Protein AF-A0A7C2RBU3-F1 (afdb_monomer_lite)

Radius of gyration: 20.92 Å; chains: 1; bounding box: 55×45×46 Å

Sequence (153 aa):
SRFFSSVTVTRSPSIADFGVNRLAVWASTEDEPWWLMSDADDPARIESIYRQRFWIEEMFSDHKSRGLNLEATRLTDPDRLQRLLVAVTLAYLWIMEVGALVVARDWWRQVDNRGAHRSVSLCQIGLRWLRDRLHQHLAPPLFTARFKLVEVT

Secondary structure (DSSP, 8-state):
-EEEEEEE--SSTT----EEEEEEE--TT-SS-EEEEES-S-HHHHHHHHHGGGHHHHHHHHHTTTTT-GGGG----HHHHHHHHHHHHHHHHHHHHHHHHHHHTTGGGGT--SSSS--S-HHHHHH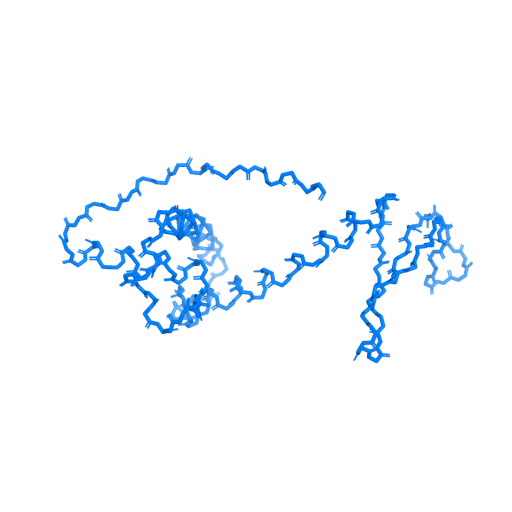HHHHHHHHTTPPPPPP----------

Structure (mmCIF, N/CA/C/O backbone):
data_AF-A0A7C2RBU3-F1
#
_entry.id   AF-A0A7C2RBU3-F1
#
loop_
_atom_site.group_PDB
_atom_site.id
_atom_site.type_symbol
_atom_site.label_atom_id
_atom_site.label_alt_id
_atom_site.label_comp_id
_atom_site.label_asym_id
_atom_site.label_entity_id
_atom_site.label_seq_id
_atom_site.pdbx_PDB_ins_code
_atom_site.Cartn_x
_atom_site.Cartn_y
_atom_site.Cartn_z
_atom_site.occupancy
_atom_site.B_iso_or_equiv
_atom_site.auth_seq_id
_atom_site.auth_comp_id
_atom_site.auth_asym_id
_atom_site.auth_atom_id
_atom_site.pdbx_PDB_model_num
ATOM 1 N N . SER A 1 1 ? 14.287 3.873 -21.689 1.00 83.81 1 SER A N 1
ATOM 2 C CA . SER A 1 1 ? 14.654 2.580 -21.082 1.00 83.81 1 SER A CA 1
ATOM 3 C C . SER A 1 1 ? 15.411 1.729 -22.097 1.00 83.81 1 SER A C 1
ATOM 5 O O . SER A 1 1 ? 15.408 2.056 -23.282 1.00 83.81 1 SER A O 1
ATOM 7 N N . ARG A 1 2 ? 16.103 0.672 -21.657 1.00 90.38 2 ARG A N 1
ATOM 8 C CA . ARG A 1 2 ? 16.816 -0.281 -22.524 1.00 90.38 2 ARG A CA 1
ATOM 9 C C . ARG A 1 2 ? 16.597 -1.708 -22.033 1.00 90.38 2 ARG A C 1
ATOM 11 O O . ARG A 1 2 ? 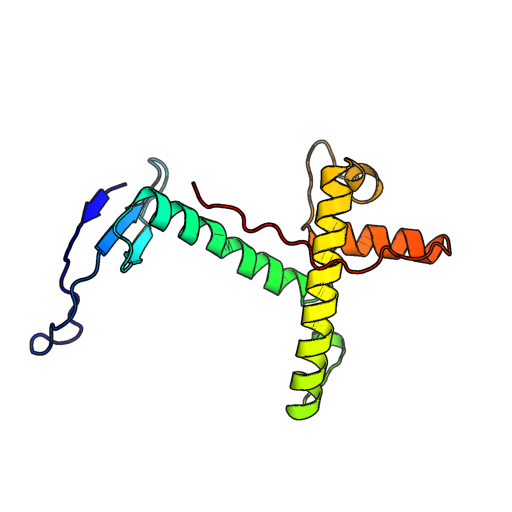16.879 -1.994 -20.874 1.00 90.38 2 ARG A O 1
ATOM 18 N N . PHE A 1 3 ? 16.131 -2.582 -22.918 1.00 91.38 3 PHE A N 1
ATOM 19 C CA . PHE A 1 3 ? 15.806 -3.973 -22.610 1.00 91.38 3 PHE A CA 1
ATOM 20 C C . PHE A 1 3 ? 16.849 -4.940 -23.176 1.00 91.38 3 PHE A C 1
ATOM 22 O O . PHE A 1 3 ? 17.393 -4.714 -24.257 1.00 91.38 3 PHE A O 1
ATOM 29 N N . PHE A 1 4 ? 17.123 -6.007 -22.434 1.00 89.44 4 PHE A N 1
ATOM 30 C CA . PHE A 1 4 ? 18.037 -7.080 -22.798 1.00 89.44 4 PHE A CA 1
ATOM 31 C C . PHE A 1 4 ? 17.355 -8.413 -22.491 1.00 89.44 4 PHE A C 1
ATOM 33 O O . PHE A 1 4 ? 17.074 -8.698 -21.328 1.00 89.44 4 PHE A O 1
ATOM 40 N N . SER A 1 5 ? 17.103 -9.221 -23.515 1.00 86.38 5 SER A N 1
ATOM 41 C CA . SER A 1 5 ? 16.506 -10.547 -23.358 1.00 86.38 5 SER A CA 1
ATOM 42 C C . SER A 1 5 ? 17.568 -11.630 -23.176 1.00 86.38 5 SER A C 1
ATOM 44 O O . SER A 1 5 ? 18.678 -11.499 -23.699 1.00 86.38 5 SER A O 1
ATOM 46 N N . SER A 1 6 ? 17.213 -12.715 -22.483 1.00 83.12 6 SER A N 1
ATOM 47 C CA . SER A 1 6 ? 18.049 -13.922 -22.344 1.00 83.12 6 SER A CA 1
ATOM 48 C C . SER A 1 6 ? 19.455 -13.648 -21.795 1.00 83.12 6 SER A C 1
ATOM 50 O O . SER A 1 6 ? 20.441 -14.245 -22.227 1.00 83.12 6 SER A O 1
ATOM 52 N N . VAL A 1 7 ? 19.561 -12.722 -20.842 1.00 83.12 7 VAL A N 1
ATOM 53 C CA . VAL A 1 7 ? 20.821 -12.399 -20.175 1.00 83.12 7 VAL A CA 1
ATOM 54 C C . VAL A 1 7 ? 21.122 -13.476 -19.144 1.00 83.12 7 VAL A C 1
ATOM 56 O O . VAL A 1 7 ? 20.358 -13.699 -18.208 1.00 83.12 7 VAL A O 1
ATOM 59 N N . THR A 1 8 ? 22.272 -14.120 -19.284 1.00 80.88 8 THR A N 1
ATOM 60 C CA . THR A 1 8 ? 22.776 -15.059 -18.285 1.00 80.88 8 THR A CA 1
ATOM 61 C C . THR A 1 8 ? 23.344 -14.295 -17.088 1.00 80.88 8 THR A C 1
ATOM 63 O O . THR A 1 8 ? 24.220 -13.442 -17.248 1.00 80.88 8 THR A O 1
ATOM 66 N N . VAL A 1 9 ? 22.862 -14.595 -15.879 1.00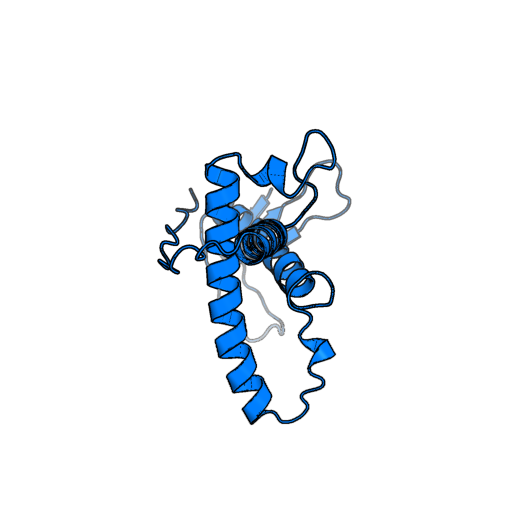 70.69 9 VAL A N 1
ATOM 67 C CA . VAL A 1 9 ? 23.357 -13.990 -14.631 1.00 70.69 9 VAL A CA 1
ATOM 68 C C . VAL A 1 9 ? 24.104 -15.046 -13.823 1.00 70.69 9 VAL A C 1
ATOM 70 O O . VAL A 1 9 ? 23.527 -16.043 -13.405 1.00 70.69 9 VAL A O 1
ATOM 73 N N . THR A 1 10 ? 25.395 -14.818 -13.578 1.00 75.06 10 THR A N 1
ATOM 74 C CA . THR A 1 10 ? 26.257 -15.739 -12.824 1.00 75.06 10 THR A CA 1
ATOM 75 C C . THR A 1 10 ? 26.871 -15.041 -11.619 1.00 75.06 10 THR A C 1
ATOM 77 O O . THR A 1 10 ? 27.529 -14.012 -11.771 1.00 75.06 10 THR A O 1
ATOM 80 N N . ARG A 1 11 ? 26.731 -15.624 -10.422 1.00 60.66 11 ARG A N 1
ATOM 81 C CA . ARG A 1 11 ? 27.503 -15.202 -9.235 1.00 60.66 11 ARG A CA 1
ATOM 82 C C . ARG A 1 11 ? 28.892 -15.861 -9.184 1.00 60.66 11 ARG A C 1
ATOM 84 O O . ARG A 1 11 ? 29.790 -15.331 -8.541 1.00 60.66 11 ARG A O 1
ATOM 91 N N . SER A 1 12 ? 29.058 -16.995 -9.870 1.00 57.91 12 SER A N 1
ATOM 92 C CA . SER A 1 12 ? 30.311 -17.733 -10.061 1.00 57.91 12 SER A CA 1
ATOM 93 C C . SER A 1 12 ? 30.333 -18.311 -11.489 1.00 57.91 12 SER A C 1
ATOM 95 O O . SER A 1 12 ? 29.272 -18.736 -11.947 1.00 57.91 12 SER A O 1
ATOM 97 N N . PRO A 1 13 ? 31.475 -18.347 -12.207 1.00 61.03 13 PRO A N 1
ATOM 98 C CA . PRO A 1 13 ? 31.529 -18.663 -13.644 1.00 61.03 13 PRO A CA 1
ATOM 99 C C . PRO A 1 13 ? 31.074 -20.075 -14.050 1.00 61.03 13 PRO A C 1
ATOM 101 O O . PRO A 1 13 ? 30.962 -20.350 -15.239 1.00 61.03 13 PRO A O 1
ATOM 104 N N . SER A 1 14 ? 30.865 -20.986 -13.097 1.00 59.72 14 SER A N 1
ATOM 105 C CA . SER A 1 14 ? 30.676 -22.417 -13.362 1.00 59.72 14 SER A CA 1
ATOM 106 C C . SER A 1 14 ? 29.224 -22.905 -13.390 1.00 59.72 14 SER A C 1
ATOM 108 O O . SER A 1 14 ? 29.011 -24.071 -13.704 1.00 59.72 14 SER A O 1
ATOM 110 N N . ILE A 1 15 ? 28.232 -22.071 -13.055 1.00 58.91 15 ILE A N 1
ATOM 111 C CA . ILE A 1 15 ? 26.812 -22.471 -13.029 1.00 58.91 15 ILE A CA 1
ATOM 112 C C . ILE A 1 15 ? 25.981 -21.317 -13.583 1.00 58.91 15 ILE A C 1
ATOM 114 O O . ILE A 1 15 ? 25.916 -20.244 -12.978 1.00 58.91 15 ILE A O 1
ATOM 118 N N . ALA A 1 16 ? 25.383 -21.522 -14.750 1.00 56.97 16 ALA A N 1
ATOM 119 C CA . ALA A 1 16 ? 24.729 -20.473 -15.515 1.00 56.97 16 ALA A CA 1
ATOM 120 C C . ALA A 1 16 ? 23.495 -21.038 -16.232 1.00 56.97 16 ALA A C 1
ATOM 122 O O . ALA A 1 16 ? 23.425 -21.038 -17.457 1.00 56.97 16 ALA A O 1
ATOM 123 N N . ASP A 1 17 ? 22.539 -21.554 -15.458 1.00 60.72 17 ASP A N 1
ATOM 124 C CA . ASP A 1 17 ? 21.472 -22.414 -15.998 1.00 60.72 17 ASP A CA 1
ATOM 125 C C . ASP A 1 17 ? 20.172 -21.665 -16.340 1.00 60.72 17 ASP A C 1
ATOM 127 O O . ASP A 1 17 ? 19.268 -22.244 -16.939 1.00 60.72 17 ASP A O 1
ATOM 131 N N . PHE A 1 18 ? 20.064 -20.373 -15.999 1.00 65.81 18 PHE A N 1
ATOM 132 C CA . PHE A 1 18 ? 18.834 -19.598 -16.186 1.00 65.81 18 PHE A CA 1
ATOM 133 C C . PHE A 1 18 ? 19.100 -18.261 -16.887 1.00 65.81 18 PHE A C 1
ATOM 135 O O . PHE A 1 18 ? 19.864 -17.422 -16.403 1.00 65.81 18 PHE A O 1
ATOM 142 N N . GLY A 1 19 ? 18.455 -18.066 -18.040 1.00 74.44 19 GLY A N 1
ATOM 143 C CA . GLY A 1 19 ? 18.380 -16.771 -18.711 1.00 74.44 19 GLY A CA 1
ATOM 144 C C . GLY A 1 19 ? 17.298 -15.906 -18.068 1.00 74.44 19 GLY A C 1
ATOM 145 O O . GLY A 1 19 ? 16.196 -16.386 -17.818 1.00 74.44 19 GLY A O 1
ATOM 146 N N . VAL A 1 20 ? 17.611 -14.640 -17.806 1.00 85.25 20 VAL A N 1
ATOM 147 C CA . VAL A 1 20 ? 16.654 -13.645 -17.304 1.00 85.25 20 VAL A CA 1
ATOM 148 C C . VAL A 1 20 ? 16.623 -12.437 -18.229 1.00 85.25 20 VAL A C 1
ATOM 150 O O . VAL A 1 20 ? 17.604 -12.120 -18.905 1.00 85.25 20 VAL A O 1
ATOM 153 N N . ASN A 1 21 ? 15.507 -11.722 -18.243 1.00 90.19 21 ASN A N 1
ATOM 154 C CA . ASN A 1 21 ? 15.406 -10.450 -18.933 1.00 90.19 21 ASN A CA 1
ATOM 155 C C . ASN A 1 21 ? 15.896 -9.328 -18.012 1.00 90.19 21 ASN A C 1
ATOM 157 O O . ASN A 1 21 ? 15.624 -9.314 -16.810 1.00 90.19 21 ASN A O 1
ATOM 161 N N . ARG A 1 22 ? 16.639 -8.369 -18.569 1.00 92.06 22 ARG A N 1
ATOM 162 C CA . ARG A 1 22 ? 17.161 -7.204 -17.847 1.00 92.06 22 ARG A CA 1
ATOM 163 C C . ARG A 1 22 ? 16.632 -5.921 -18.471 1.00 92.06 22 ARG A C 1
ATOM 165 O O . ARG A 1 22 ? 16.719 -5.731 -19.681 1.00 92.06 22 ARG A O 1
ATOM 172 N N . LEU A 1 23 ? 16.156 -5.001 -17.643 1.00 93.69 23 LEU A N 1
ATOM 173 C CA . LEU A 1 23 ? 15.628 -3.710 -18.066 1.00 93.69 23 LEU A CA 1
ATOM 174 C C . LEU A 1 23 ? 16.341 -2.579 -17.321 1.00 93.69 23 LEU A C 1
ATOM 176 O O . LEU A 1 23 ? 16.369 -2.564 -16.097 1.00 93.69 23 LEU A O 1
ATOM 180 N N . ALA A 1 24 ? 16.900 -1.624 -18.062 1.00 93.56 24 ALA A N 1
ATOM 181 C CA . ALA A 1 24 ? 17.342 -0.342 -17.523 1.00 93.56 24 ALA A CA 1
ATOM 182 C C . ALA A 1 24 ? 16.262 0.721 -17.727 1.00 93.56 24 ALA A C 1
ATOM 184 O O . ALA A 1 24 ? 15.866 0.982 -18.868 1.00 93.56 24 ALA A O 1
ATOM 185 N N . VAL A 1 25 ? 15.836 1.379 -16.652 1.00 92.44 25 VAL A N 1
ATOM 186 C CA . VAL A 1 25 ? 14.883 2.500 -16.686 1.00 92.44 25 VAL A CA 1
ATOM 187 C C . VAL A 1 25 ? 15.524 3.720 -16.037 1.00 92.44 25 VAL A C 1
ATOM 189 O O . VAL A 1 25 ? 16.019 3.626 -14.923 1.00 92.44 25 VAL A O 1
ATOM 192 N N . TRP A 1 26 ? 15.523 4.858 -16.730 1.00 93.38 26 TRP A N 1
ATOM 193 C CA . TRP A 1 26 ? 15.998 6.136 -16.200 1.00 93.38 26 TRP A CA 1
ATOM 194 C C . TRP A 1 26 ? 15.267 7.283 -16.892 1.00 93.38 26 TRP A C 1
ATOM 196 O O . TRP A 1 26 ? 14.942 7.183 -18.082 1.00 93.38 26 TRP A O 1
ATOM 206 N N . ALA A 1 27 ? 15.000 8.357 -16.150 1.00 89.75 27 ALA A N 1
ATOM 207 C CA . ALA A 1 27 ? 14.636 9.636 -16.745 1.00 89.75 27 ALA A CA 1
ATOM 208 C C . ALA A 1 27 ? 15.914 10.407 -17.100 1.00 89.75 27 ALA A C 1
ATOM 210 O O . ALA A 1 27 ? 16.987 10.137 -16.566 1.00 89.75 27 ALA A O 1
ATOM 211 N N . SER A 1 28 ? 15.811 11.383 -18.002 1.00 85.06 28 SER A N 1
ATOM 212 C CA . SER A 1 28 ? 16.961 12.196 -18.423 1.00 85.06 28 SER A CA 1
ATOM 213 C C . SER A 1 28 ? 17.567 13.047 -17.301 1.00 85.06 28 SER A C 1
ATOM 215 O O . SER A 1 28 ? 18.641 13.605 -17.487 1.00 85.06 28 SER A O 1
ATOM 217 N N . THR A 1 29 ? 16.859 13.190 -16.181 1.00 91.88 29 THR A N 1
ATOM 218 C CA . THR A 1 29 ? 17.250 13.978 -15.006 1.00 91.88 29 THR A CA 1
ATOM 219 C C . THR A 1 29 ? 17.912 13.152 -13.904 1.00 91.88 29 THR A C 1
ATOM 221 O O . THR A 1 29 ? 18.306 13.732 -12.902 1.00 91.88 29 THR A O 1
ATOM 224 N N . GLU A 1 30 ? 17.986 11.828 -14.052 1.00 91.00 30 GLU A N 1
ATOM 225 C CA . GLU A 1 30 ? 18.515 10.926 -13.024 1.00 91.00 30 GLU A CA 1
ATOM 226 C C . GLU A 1 30 ? 19.969 10.556 -13.322 1.00 91.00 30 GLU A C 1
ATOM 228 O O . GLU A 1 30 ? 20.319 10.280 -14.473 1.00 91.00 30 GLU A O 1
ATOM 233 N N . ASP A 1 31 ? 20.792 10.490 -12.276 1.00 90.94 31 ASP A N 1
ATOM 234 C CA . ASP A 1 31 ? 22.215 10.152 -12.394 1.00 90.94 31 ASP A CA 1
ATOM 235 C C . ASP A 1 31 ? 22.444 8.659 -12.697 1.00 90.94 31 ASP A C 1
ATOM 237 O O . ASP A 1 31 ? 23.433 8.290 -13.334 1.00 90.94 31 ASP A O 1
ATOM 241 N N . GLU A 1 32 ? 21.519 7.785 -12.278 1.00 92.62 32 GLU A N 1
ATOM 242 C CA . GLU A 1 32 ? 21.647 6.331 -12.410 1.00 92.62 32 GLU A CA 1
ATOM 243 C C . GLU A 1 32 ? 20.331 5.652 -12.835 1.00 92.62 32 GLU A C 1
ATOM 245 O O . GLU A 1 32 ? 19.244 6.060 -12.414 1.00 92.62 32 GLU A O 1
ATOM 250 N N . PRO A 1 33 ? 20.393 4.577 -13.647 1.00 92.62 33 PRO A N 1
ATOM 251 C CA . PRO A 1 33 ? 19.215 3.803 -14.005 1.00 92.62 33 PRO A CA 1
ATOM 252 C C . PRO A 1 33 ? 18.829 2.789 -12.928 1.00 92.62 33 PRO A C 1
ATOM 254 O O . PRO A 1 33 ? 19.671 2.162 -12.285 1.00 92.62 33 PRO A O 1
ATOM 257 N N . TRP A 1 34 ? 17.535 2.495 -12.839 1.00 93.06 34 TRP A N 1
ATOM 258 C CA . TRP A 1 34 ? 17.080 1.250 -12.237 1.00 93.06 34 TRP A CA 1
ATOM 259 C C . TRP A 1 34 ? 17.440 0.078 -13.139 1.00 93.06 34 TRP A C 1
ATOM 261 O O . TRP A 1 34 ? 16.972 -0.002 -14.275 1.00 93.06 34 TRP A O 1
ATOM 271 N N . TRP A 1 35 ? 18.233 -0.849 -12.607 1.00 92.38 35 TRP A N 1
ATOM 272 C CA . TRP A 1 35 ? 18.497 -2.144 -13.221 1.00 92.38 35 TRP A CA 1
ATOM 273 C C . TRP A 1 35 ? 17.529 -3.185 -12.673 1.00 92.38 35 TRP A C 1
ATOM 275 O O . TRP A 1 35 ? 17.665 -3.653 -11.546 1.00 92.38 35 TRP A O 1
ATOM 285 N N . LEU A 1 36 ? 16.549 -3.549 -13.490 1.00 93.25 36 LEU A N 1
ATOM 286 C CA . LEU A 1 36 ? 15.525 -4.533 -13.167 1.00 93.25 36 LEU A CA 1
ATOM 287 C C . LEU A 1 36 ? 15.872 -5.868 -13.822 1.00 93.25 36 LEU A C 1
ATOM 289 O O . LEU A 1 36 ? 16.334 -5.899 -14.963 1.00 93.25 36 LEU A O 1
ATOM 293 N N . MET A 1 37 ? 15.636 -6.963 -13.106 1.00 91.88 37 MET A N 1
ATOM 294 C CA . MET A 1 37 ? 15.734 -8.330 -13.619 1.00 91.88 37 MET A CA 1
ATOM 295 C C . MET A 1 37 ? 14.368 -8.996 -13.476 1.00 91.88 37 MET A C 1
ATOM 297 O O . MET A 1 37 ? 13.749 -8.893 -12.418 1.00 91.88 37 MET A O 1
ATOM 301 N N . SER A 1 38 ? 13.886 -9.641 -14.533 1.00 90.50 38 SER A N 1
ATOM 302 C CA . SER A 1 38 ? 12.568 -10.275 -14.563 1.00 90.50 38 SER A CA 1
ATOM 303 C C . SER A 1 38 ? 12.551 -11.453 -15.533 1.00 90.50 38 SER A C 1
ATOM 305 O O . SER A 1 38 ? 13.348 -11.521 -16.463 1.00 90.50 38 SER A O 1
ATOM 307 N N . ASP A 1 39 ? 11.640 -12.385 -15.302 1.00 89.25 39 ASP A N 1
ATOM 308 C CA . ASP A 1 39 ? 11.244 -13.456 -16.216 1.00 89.25 39 ASP A CA 1
ATOM 309 C C . ASP A 1 39 ? 10.158 -13.017 -17.216 1.00 89.25 39 ASP A C 1
ATOM 311 O O . ASP A 1 39 ? 9.850 -13.753 -18.147 1.00 89.25 39 ASP A O 1
ATOM 315 N N . ALA A 1 40 ? 9.580 -11.822 -17.054 1.00 89.81 40 ALA A N 1
ATOM 316 C CA . ALA A 1 40 ? 8.610 -11.270 -17.992 1.00 89.81 40 ALA A CA 1
ATOM 317 C C . ALA A 1 40 ? 9.295 -10.744 -19.260 1.00 89.81 40 ALA A C 1
ATOM 319 O O . ALA A 1 40 ? 10.369 -10.145 -19.195 1.00 89.81 40 ALA A O 1
ATOM 320 N N . ASP A 1 41 ? 8.645 -10.917 -20.409 1.00 90.06 41 ASP A N 1
ATOM 321 C CA . ASP A 1 41 ? 9.189 -10.507 -21.712 1.00 90.06 41 ASP A CA 1
ATOM 322 C C . ASP A 1 41 ? 8.806 -9.081 -22.128 1.00 90.06 41 ASP A C 1
ATOM 324 O O . ASP A 1 41 ? 9.379 -8.539 -23.069 1.00 90.06 41 ASP A O 1
ATOM 328 N N . ASP A 1 42 ? 7.848 -8.463 -21.433 1.00 91.50 42 ASP A N 1
ATOM 329 C CA . ASP A 1 42 ? 7.345 -7.127 -21.751 1.00 91.50 42 ASP A CA 1
ATOM 330 C C . ASP A 1 42 ? 8.016 -6.049 -20.874 1.00 91.50 42 ASP A C 1
ATOM 332 O O . ASP A 1 42 ? 7.722 -5.955 -19.675 1.00 91.50 42 ASP A O 1
ATOM 336 N N . PRO A 1 43 ? 8.876 -5.183 -21.448 1.00 90.69 43 PRO A N 1
ATOM 337 C CA . PRO A 1 43 ? 9.549 -4.117 -20.713 1.00 90.69 43 PRO A CA 1
ATOM 338 C C . PRO A 1 43 ? 8.588 -3.127 -20.050 1.00 90.69 43 PRO A C 1
ATOM 340 O O . PRO A 1 43 ? 8.875 -2.647 -18.952 1.00 90.69 43 PRO A O 1
ATOM 343 N N . ALA A 1 44 ? 7.461 -2.815 -20.698 1.00 91.31 44 ALA A N 1
ATOM 344 C CA . ALA A 1 44 ? 6.482 -1.873 -20.165 1.00 91.31 44 ALA A CA 1
ATOM 345 C C . ALA A 1 44 ? 5.811 -2.453 -18.917 1.00 91.31 44 ALA A C 1
ATOM 347 O O . ALA A 1 44 ? 5.696 -1.767 -17.899 1.00 91.31 44 ALA A O 1
ATOM 348 N N . ARG A 1 45 ? 5.470 -3.745 -18.956 1.00 91.38 45 ARG A N 1
ATOM 349 C CA . ARG A 1 45 ? 4.946 -4.486 -17.805 1.00 91.38 45 ARG A CA 1
ATOM 350 C C . ARG A 1 45 ? 5.952 -4.607 -16.660 1.00 91.38 45 ARG A C 1
ATOM 352 O O . ARG A 1 45 ? 5.568 -4.453 -15.503 1.00 91.38 45 ARG A O 1
ATOM 359 N N . ILE A 1 46 ? 7.231 -4.865 -16.945 1.00 92.38 46 ILE A N 1
ATOM 360 C CA . ILE A 1 46 ? 8.275 -4.905 -15.903 1.00 92.38 46 ILE A CA 1
ATOM 361 C C . ILE A 1 46 ? 8.359 -3.548 -15.195 1.00 92.38 46 ILE A C 1
ATOM 363 O O . ILE A 1 46 ? 8.351 -3.484 -13.964 1.00 92.38 46 ILE A O 1
ATOM 367 N N . GLU A 1 47 ? 8.421 -2.459 -15.966 1.00 92.12 47 GLU A N 1
ATOM 368 C CA . GLU A 1 47 ? 8.493 -1.108 -15.414 1.00 92.12 47 GLU A CA 1
ATOM 369 C C . GLU A 1 47 ? 7.234 -0.755 -14.609 1.00 92.12 47 GLU A C 1
ATOM 371 O O . GLU A 1 47 ? 7.346 -0.235 -13.497 1.00 92.12 47 GLU A O 1
ATOM 376 N N . SER A 1 48 ? 6.040 -1.052 -15.127 1.00 90.81 48 SER A N 1
ATOM 377 C CA . SER A 1 48 ? 4.771 -0.715 -14.472 1.00 90.81 48 SER A CA 1
ATOM 378 C C . SER A 1 48 ? 4.553 -1.491 -13.171 1.00 90.81 48 SER A C 1
ATOM 380 O O . SER A 1 48 ? 4.056 -0.916 -12.200 1.00 90.81 48 SER A O 1
ATOM 382 N N . ILE A 1 49 ? 4.977 -2.757 -13.103 1.00 90.69 49 ILE A N 1
ATOM 383 C CA . ILE A 1 49 ? 4.988 -3.542 -11.862 1.00 90.69 49 ILE A CA 1
ATOM 384 C C . ILE A 1 49 ? 5.996 -2.943 -10.877 1.00 90.69 49 ILE A C 1
ATOM 386 O O . ILE A 1 49 ? 5.653 -2.690 -9.723 1.00 90.69 49 ILE A O 1
ATOM 390 N N . TYR A 1 50 ? 7.228 -2.664 -11.312 1.00 92.06 50 TYR A N 1
ATOM 391 C CA . TYR A 1 50 ? 8.263 -2.167 -10.403 1.00 92.06 50 TYR A CA 1
ATOM 392 C C . TYR A 1 50 ? 7.954 -0.768 -9.856 1.00 92.06 50 TYR A C 1
ATOM 394 O O . TYR A 1 50 ? 8.219 -0.486 -8.688 1.00 92.06 50 TYR A O 1
ATOM 402 N N . ARG A 1 51 ? 7.313 0.101 -10.646 1.00 89.50 51 ARG A N 1
ATOM 403 C CA . ARG A 1 51 ? 6.837 1.417 -10.183 1.00 89.50 51 ARG A CA 1
ATOM 404 C C . ARG A 1 51 ? 5.860 1.319 -9.007 1.00 89.50 51 ARG A C 1
ATOM 406 O O . ARG A 1 51 ? 5.814 2.232 -8.186 1.00 89.50 51 ARG A O 1
ATOM 413 N N . GLN A 1 52 ? 5.121 0.216 -8.876 1.00 88.69 52 GLN A N 1
ATOM 414 C CA . GLN A 1 52 ? 4.209 -0.009 -7.750 1.00 88.69 52 GLN A CA 1
ATOM 415 C C . GLN A 1 52 ? 4.942 -0.354 -6.443 1.00 88.69 52 GLN A C 1
ATOM 417 O O . GLN A 1 52 ? 4.317 -0.319 -5.385 1.00 88.69 52 GLN A O 1
ATOM 422 N N . ARG A 1 53 ? 6.262 -0.618 -6.465 1.00 89.19 53 ARG A N 1
ATOM 423 C CA . ARG A 1 53 ? 7.058 -0.981 -5.273 1.00 89.19 53 ARG A CA 1
ATOM 424 C C . ARG A 1 53 ? 6.871 0.003 -4.119 1.00 89.19 53 ARG A C 1
ATOM 426 O O . ARG A 1 53 ? 6.801 -0.425 -2.975 1.00 89.19 53 ARG A O 1
ATOM 433 N N . PHE A 1 54 ? 6.741 1.299 -4.404 1.00 86.19 54 PHE A N 1
ATOM 434 C CA . PHE A 1 54 ? 6.595 2.335 -3.375 1.00 86.19 54 PHE A CA 1
ATOM 435 C C . PHE A 1 54 ? 5.335 2.191 -2.508 1.00 86.19 54 PHE A C 1
ATOM 437 O O . PHE A 1 54 ? 5.332 2.651 -1.368 1.00 86.19 54 PHE A O 1
ATOM 444 N N . TRP A 1 55 ? 4.301 1.481 -2.975 1.00 86.50 55 TRP A N 1
ATOM 445 C CA . TRP A 1 55 ? 3.102 1.214 -2.171 1.00 86.50 55 TRP A CA 1
ATOM 446 C C . TRP A 1 55 ? 3.418 0.436 -0.884 1.00 86.50 55 TRP A C 1
ATOM 448 O O . TRP A 1 55 ? 2.734 0.615 0.123 1.00 86.50 55 TRP A O 1
ATOM 458 N N . ILE A 1 56 ? 4.479 -0.383 -0.870 1.00 87.88 56 ILE A N 1
ATOM 459 C CA . ILE A 1 56 ? 4.887 -1.105 0.343 1.00 87.88 56 ILE A CA 1
ATOM 460 C C . ILE A 1 56 ? 5.444 -0.160 1.416 1.00 87.88 56 ILE A C 1
ATOM 462 O O . ILE A 1 56 ? 5.248 -0.390 2.607 1.00 87.88 56 ILE A O 1
ATOM 466 N N . GLU A 1 57 ? 6.119 0.920 1.015 1.00 88.81 57 GLU A N 1
ATOM 467 C CA . GLU A 1 57 ? 6.682 1.907 1.941 1.00 88.81 57 GLU A CA 1
ATOM 468 C C . GLU A 1 57 ? 5.557 2.692 2.625 1.00 88.81 57 GLU A C 1
ATOM 470 O O . GLU A 1 57 ? 5.596 2.914 3.839 1.00 88.81 57 GLU A O 1
ATOM 475 N N . GLU A 1 58 ? 4.512 3.032 1.869 1.00 88.75 58 GLU A N 1
ATOM 476 C CA . GLU A 1 58 ? 3.299 3.650 2.401 1.00 88.75 58 GLU A CA 1
ATOM 477 C C . GLU A 1 58 ? 2.570 2.710 3.368 1.00 88.75 58 GLU A C 1
ATOM 479 O O . GLU A 1 58 ? 2.275 3.109 4.497 1.00 88.75 58 GLU A O 1
ATOM 484 N N . MET A 1 59 ? 2.422 1.430 3.004 1.00 90.31 59 MET A N 1
ATOM 485 C CA . MET A 1 59 ? 1.886 0.400 3.897 1.00 90.31 59 MET A CA 1
ATOM 486 C C . MET A 1 59 ? 2.685 0.314 5.208 1.00 90.31 59 MET A C 1
ATOM 488 O O . MET A 1 59 ? 2.093 0.310 6.289 1.00 90.31 59 MET A O 1
ATOM 492 N N . PHE A 1 60 ? 4.021 0.276 5.165 1.00 89.88 60 PHE A N 1
ATOM 493 C CA . PHE A 1 60 ? 4.837 0.273 6.386 1.00 89.88 60 PHE A CA 1
ATOM 494 C C . PHE A 1 60 ? 4.671 1.557 7.207 1.00 89.88 60 PHE A C 1
ATOM 496 O O . PHE A 1 60 ? 4.697 1.500 8.438 1.00 89.88 60 PHE A O 1
ATOM 503 N N . SER A 1 61 ? 4.483 2.708 6.557 1.00 89.62 61 SER A N 1
ATOM 504 C CA . SER A 1 61 ? 4.179 3.973 7.234 1.00 89.62 61 SER A CA 1
ATOM 505 C C . SER A 1 61 ? 2.848 3.902 7.985 1.00 89.62 61 SER A C 1
ATOM 507 O O . SER A 1 61 ? 2.781 4.272 9.160 1.00 89.62 61 SER A O 1
ATOM 509 N N . ASP A 1 62 ? 1.808 3.373 7.338 1.00 91.56 62 ASP A N 1
ATOM 510 C CA . ASP A 1 62 ? 0.463 3.244 7.900 1.00 91.56 62 ASP A CA 1
ATOM 511 C C . ASP A 1 62 ? 0.408 2.275 9.092 1.00 91.56 62 ASP A C 1
ATOM 513 O O . ASP A 1 62 ? -0.354 2.493 10.031 1.00 91.56 62 ASP A O 1
ATOM 517 N N . HIS A 1 63 ? 1.217 1.212 9.102 1.00 88.50 63 HIS A N 1
ATOM 518 C CA . HIS A 1 63 ? 1.267 0.266 10.228 1.00 88.50 63 HIS A CA 1
ATOM 519 C C . HIS A 1 63 ? 1.956 0.839 11.479 1.00 88.50 63 HIS A C 1
ATOM 521 O O . HIS A 1 63 ? 1.762 0.336 12.590 1.00 88.50 63 HIS A O 1
ATOM 527 N N . LYS A 1 64 ? 2.741 1.906 11.315 1.00 87.62 64 LYS A N 1
ATOM 528 C CA . LYS A 1 64 ? 3.416 2.631 12.397 1.00 87.62 64 LYS A CA 1
ATOM 529 C C . LYS A 1 64 ? 2.520 3.744 12.954 1.00 87.62 64 LYS A C 1
ATOM 531 O O . LYS A 1 64 ? 1.297 3.722 12.815 1.00 87.62 64 LYS A O 1
ATOM 536 N N . SER A 1 65 ? 3.124 4.738 13.602 1.00 83.06 65 SER A N 1
ATOM 537 C CA . SER A 1 65 ? 2.441 5.848 14.280 1.00 83.06 65 SER A CA 1
ATOM 538 C C . SER A 1 65 ? 1.511 6.686 13.393 1.00 83.06 65 SER A C 1
ATOM 540 O O . SER A 1 65 ? 0.642 7.382 13.912 1.00 83.06 65 SER A O 1
ATOM 542 N N . ARG A 1 66 ? 1.661 6.624 12.064 1.00 78.88 66 ARG A N 1
ATOM 543 C CA . ARG A 1 66 ? 0.836 7.369 11.102 1.00 78.88 66 ARG A CA 1
ATOM 544 C C . ARG A 1 66 ? -0.514 6.715 10.785 1.00 78.88 66 ARG A C 1
ATOM 546 O O . ARG A 1 66 ? -1.319 7.351 10.106 1.00 78.88 66 ARG A O 1
ATOM 553 N N . GLY A 1 67 ? -0.781 5.505 11.276 1.00 84.19 67 GLY A N 1
ATOM 554 C CA . GLY A 1 67 ? -2.064 4.824 11.096 1.00 84.19 67 GLY A CA 1
ATOM 555 C C . GLY A 1 67 ? -2.423 3.932 12.283 1.00 84.19 67 GLY A C 1
ATOM 556 O O . GLY A 1 67 ? -2.964 4.418 13.275 1.00 84.19 67 GLY A O 1
ATOM 557 N N . LEU A 1 68 ? -2.157 2.631 12.169 1.00 86.19 68 LEU A N 1
ATOM 558 C CA . LEU A 1 68 ? -2.589 1.597 13.120 1.00 86.19 68 LEU A CA 1
ATOM 559 C C . LEU A 1 68 ? -1.709 1.491 14.371 1.00 86.19 68 LEU A C 1
ATOM 561 O O . LEU A 1 68 ? -2.153 0.948 15.379 1.00 86.19 68 LEU A O 1
ATOM 565 N N . ASN A 1 69 ? -0.489 2.029 14.322 1.00 90.06 69 ASN A N 1
ATOM 566 C CA . ASN A 1 69 ? 0.441 2.117 15.446 1.00 90.06 69 ASN A CA 1
ATOM 567 C C . ASN A 1 69 ? 0.679 0.777 16.165 1.00 90.06 69 ASN A C 1
ATOM 569 O O . ASN A 1 69 ? 0.559 0.684 17.388 1.00 90.06 69 ASN A O 1
ATOM 573 N N . LEU A 1 70 ? 1.036 -0.267 15.407 1.00 87.00 70 LEU A N 1
ATOM 574 C CA . LEU A 1 70 ? 1.264 -1.615 15.948 1.00 87.00 70 LEU A CA 1
ATOM 575 C C . LEU A 1 70 ? 2.282 -1.644 17.091 1.00 87.00 70 LEU A C 1
ATOM 577 O O . LEU A 1 70 ? 2.121 -2.403 18.045 1.00 87.00 70 LEU A O 1
ATOM 581 N N . GLU A 1 71 ? 3.301 -0.789 17.027 1.00 86.25 71 GLU A N 1
ATOM 582 C CA . GLU A 1 71 ? 4.357 -0.680 18.039 1.00 86.25 71 GLU A CA 1
ATOM 583 C C . GLU A 1 71 ? 3.806 -0.273 19.420 1.00 86.25 71 GLU A C 1
ATOM 585 O O . GLU A 1 71 ? 4.340 -0.686 20.452 1.00 86.25 71 GLU A O 1
ATOM 590 N N . ALA A 1 72 ? 2.681 0.452 19.470 1.00 88.69 72 ALA A N 1
ATOM 591 C CA . ALA A 1 72 ? 2.031 0.824 20.726 1.00 88.69 72 ALA A CA 1
ATOM 592 C C . ALA A 1 72 ? 1.444 -0.375 21.487 1.00 88.69 72 ALA A C 1
ATOM 594 O O . ALA A 1 72 ? 1.231 -0.279 22.695 1.00 88.69 72 ALA A O 1
ATOM 595 N N . THR A 1 73 ? 1.223 -1.515 20.820 1.00 87.56 73 THR A N 1
ATOM 596 C CA . THR A 1 73 ? 0.722 -2.736 21.473 1.00 87.56 73 THR A CA 1
ATOM 597 C C . THR A 1 73 ? 1.755 -3.384 22.397 1.00 87.56 73 THR A C 1
ATOM 599 O O . THR A 1 73 ? 1.370 -4.140 23.289 1.00 87.56 73 THR A O 1
ATOM 602 N N . ARG A 1 74 ? 3.056 -3.096 22.198 1.00 89.00 74 ARG A N 1
ATOM 603 C CA . ARG A 1 74 ? 4.196 -3.678 22.938 1.00 89.00 74 ARG A CA 1
ATOM 604 C C . ARG A 1 74 ? 4.159 -5.213 23.034 1.00 89.00 74 ARG A C 1
ATOM 606 O O . ARG A 1 74 ? 4.682 -5.790 23.984 1.00 89.00 74 ARG A O 1
ATOM 613 N N . LEU A 1 75 ? 3.523 -5.879 22.068 1.00 90.38 75 LEU A N 1
ATOM 614 C CA . LEU A 1 75 ? 3.448 -7.336 22.012 1.00 90.38 75 LEU A CA 1
ATOM 615 C C . LEU A 1 75 ? 4.805 -7.921 21.626 1.00 90.38 75 LEU A C 1
ATOM 617 O O . LEU A 1 75 ? 5.326 -7.634 20.553 1.00 90.38 75 LEU A O 1
ATOM 621 N N . THR A 1 76 ? 5.349 -8.764 22.498 1.00 91.81 76 THR A N 1
ATOM 622 C CA . THR A 1 76 ? 6.625 -9.466 22.288 1.00 91.81 76 THR A CA 1
ATOM 623 C C . THR A 1 76 ? 6.455 -10.966 22.055 1.00 91.81 76 THR A C 1
ATOM 625 O O . THR A 1 76 ? 7.371 -11.611 21.559 1.00 91.81 76 THR A O 1
ATOM 628 N N . ASP A 1 77 ? 5.288 -11.520 22.393 1.00 96.12 77 ASP A N 1
ATOM 629 C CA . ASP A 1 77 ? 4.963 -12.930 22.186 1.00 96.12 77 ASP A CA 1
ATOM 630 C C . ASP A 1 77 ? 4.675 -13.217 20.695 1.00 96.12 77 ASP A C 1
ATOM 632 O O . ASP A 1 77 ? 3.737 -12.621 20.144 1.00 96.12 77 ASP A O 1
ATOM 636 N N . PRO A 1 78 ? 5.438 -14.111 20.033 1.00 93.75 78 PRO A N 1
ATOM 637 C CA . PRO A 1 78 ? 5.304 -14.366 18.598 1.00 93.75 78 PRO A CA 1
ATOM 638 C C . PRO A 1 78 ? 3.922 -14.879 18.182 1.00 93.75 78 PRO A C 1
ATOM 640 O O . PRO A 1 78 ? 3.377 -14.430 17.173 1.00 93.75 78 PRO A O 1
ATOM 643 N N . ASP A 1 79 ? 3.309 -15.759 18.976 1.00 95.69 79 ASP A N 1
ATOM 644 C CA . ASP A 1 79 ? 2.007 -16.349 18.653 1.00 95.69 79 ASP A CA 1
ATOM 645 C C . ASP A 1 79 ? 0.884 -15.308 18.709 1.00 95.69 79 ASP A C 1
ATOM 647 O O . ASP A 1 79 ? -0.022 -15.275 17.866 1.00 95.69 79 ASP A O 1
ATOM 651 N N . ARG A 1 80 ? 0.922 -14.422 19.709 1.00 94.12 80 ARG A N 1
ATOM 652 C CA . ARG A 1 80 ? -0.004 -13.288 19.813 1.00 94.12 80 ARG A CA 1
ATOM 653 C C . ARG A 1 80 ? 0.235 -12.276 18.703 1.00 94.12 80 ARG A C 1
ATOM 655 O O . ARG A 1 80 ? -0.746 -11.759 18.169 1.00 94.12 80 ARG A O 1
ATOM 662 N N . LEU A 1 81 ? 1.492 -12.019 18.343 1.00 93.06 81 LEU A N 1
ATOM 663 C CA . LEU A 1 81 ? 1.828 -11.130 17.236 1.00 93.06 81 LEU A CA 1
ATOM 664 C C . LEU A 1 81 ? 1.283 -11.677 15.912 1.00 93.06 81 LEU A C 1
ATOM 666 O O . LEU A 1 81 ? 0.632 -10.936 15.184 1.00 93.06 81 LEU A O 1
ATOM 670 N N . GLN A 1 82 ? 1.448 -12.973 15.636 1.00 93.69 82 GLN A N 1
ATOM 671 C CA . GLN A 1 82 ? 0.903 -13.608 14.435 1.00 93.69 82 GLN A CA 1
ATOM 672 C C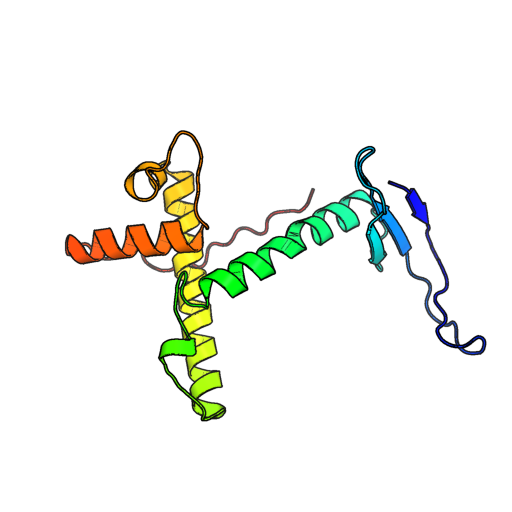 . GLN A 1 82 ? -0.619 -13.432 14.342 1.00 93.69 82 GLN A C 1
ATOM 674 O O . GLN A 1 82 ? -1.134 -13.005 13.309 1.00 93.69 82 GLN A O 1
ATOM 679 N N . ARG A 1 83 ? -1.351 -13.707 15.431 1.00 95.12 83 ARG A N 1
ATOM 680 C CA . ARG A 1 83 ? -2.813 -13.519 15.472 1.00 95.12 83 ARG A CA 1
ATOM 681 C C . ARG A 1 83 ? -3.215 -12.058 15.273 1.00 95.12 83 ARG A C 1
ATOM 683 O O . ARG A 1 83 ? -4.167 -11.784 14.543 1.00 95.12 83 ARG A O 1
ATOM 690 N N . LEU A 1 84 ? -2.487 -11.127 15.890 1.00 93.12 84 LEU A N 1
ATOM 691 C CA . LEU A 1 84 ? -2.718 -9.698 15.702 1.00 93.12 84 LEU A CA 1
ATOM 692 C C . LEU A 1 84 ? -2.493 -9.291 14.242 1.00 93.12 84 LEU A C 1
ATOM 694 O O . LEU A 1 84 ? -3.332 -8.593 13.686 1.00 93.12 84 LEU A O 1
ATOM 698 N N . LEU A 1 85 ? -1.408 -9.740 13.610 1.00 92.62 85 LEU A N 1
ATOM 699 C CA . LEU A 1 85 ? -1.079 -9.393 12.226 1.00 92.62 85 LEU A CA 1
ATOM 700 C C . LEU A 1 85 ? -2.163 -9.841 11.241 1.00 92.62 85 LEU A C 1
ATOM 702 O O . LEU A 1 85 ? -2.478 -9.094 10.316 1.00 92.62 85 LEU A O 1
ATOM 706 N N . VAL A 1 86 ? -2.789 -11.001 11.462 1.00 94.44 86 VAL A N 1
ATOM 707 C CA . VAL A 1 86 ? -3.945 -11.446 10.661 1.00 94.44 86 VAL A CA 1
ATOM 708 C C . VAL A 1 86 ? -5.114 -10.468 10.805 1.00 94.44 86 VAL A C 1
ATOM 710 O O . VAL A 1 86 ? -5.638 -9.981 9.803 1.00 94.44 86 VAL A O 1
ATOM 713 N N . ALA A 1 87 ? -5.500 -10.133 12.039 1.00 93.50 87 ALA A N 1
ATOM 714 C CA . ALA A 1 87 ? -6.597 -9.197 12.293 1.00 93.50 87 ALA A CA 1
ATOM 715 C C . ALA A 1 87 ? -6.307 -7.796 11.726 1.00 93.50 87 ALA A C 1
ATOM 717 O O . ALA A 1 87 ? -7.173 -7.173 11.116 1.00 93.50 87 ALA A O 1
ATOM 718 N N . VAL A 1 88 ? -5.072 -7.324 11.885 1.00 92.69 88 VAL A N 1
ATOM 719 C CA . VAL A 1 88 ? -4.584 -6.040 11.373 1.00 92.69 88 VAL A CA 1
ATOM 720 C C . VAL A 1 88 ? -4.603 -6.010 9.857 1.00 92.69 88 VAL A C 1
ATOM 722 O O . VAL A 1 88 ? -5.025 -5.012 9.290 1.00 92.69 88 VAL A O 1
ATOM 725 N N . THR A 1 89 ? -4.205 -7.095 9.197 1.00 92.50 89 THR A N 1
ATOM 726 C CA . THR A 1 89 ? -4.222 -7.184 7.734 1.00 92.50 89 THR A CA 1
ATOM 727 C C . THR A 1 89 ? -5.652 -7.086 7.209 1.00 92.50 89 THR A C 1
ATOM 729 O O . THR A 1 89 ? -5.918 -6.306 6.300 1.00 92.50 89 THR A O 1
ATOM 732 N N . LEU A 1 90 ? -6.600 -7.807 7.818 1.00 93.00 90 LEU A N 1
ATOM 733 C CA . LEU A 1 90 ? -8.019 -7.711 7.456 1.00 93.00 90 LEU A CA 1
ATOM 734 C C . LEU A 1 90 ? -8.578 -6.302 7.701 1.00 93.00 90 LEU A C 1
ATOM 736 O O . LEU A 1 90 ? -9.258 -5.749 6.837 1.00 93.00 90 LEU A O 1
ATOM 740 N N . ALA A 1 91 ? -8.252 -5.695 8.845 1.00 93.19 91 ALA A N 1
ATOM 741 C CA . ALA A 1 91 ? -8.642 -4.322 9.145 1.00 93.19 91 ALA A CA 1
ATOM 742 C C . ALA A 1 91 ? -8.040 -3.330 8.138 1.00 93.19 91 ALA A C 1
ATOM 744 O O . ALA A 1 91 ? -8.746 -2.446 7.661 1.00 93.19 91 ALA A O 1
ATOM 745 N N . TYR A 1 92 ? -6.767 -3.496 7.773 1.00 93.12 92 TYR A N 1
ATOM 746 C CA . TYR A 1 92 ? -6.073 -2.657 6.800 1.00 93.12 92 TYR A CA 1
ATOM 747 C C . TYR A 1 92 ? -6.721 -2.755 5.416 1.00 93.12 92 TYR A C 1
ATOM 749 O O . TYR A 1 92 ? -7.010 -1.726 4.811 1.00 93.12 92 TYR A O 1
ATOM 757 N N . LEU A 1 93 ? -7.041 -3.965 4.944 1.00 93.38 93 LEU A N 1
ATOM 758 C CA . LEU A 1 93 ? -7.762 -4.165 3.683 1.00 93.38 93 LEU A CA 1
ATOM 759 C C . LEU A 1 93 ? -9.122 -3.458 3.689 1.00 93.38 93 LEU A C 1
ATOM 761 O O . LEU A 1 93 ? -9.461 -2.769 2.728 1.00 93.38 93 LEU A O 1
ATOM 765 N N . TRP A 1 94 ? -9.880 -3.571 4.779 1.00 94.62 94 TRP A N 1
ATOM 766 C CA . TRP A 1 94 ? -11.158 -2.875 4.908 1.00 94.62 94 TRP A CA 1
ATOM 767 C C . TRP A 1 94 ? -11.002 -1.353 4.919 1.00 94.62 94 TRP A C 1
ATOM 769 O O . TRP A 1 94 ? -11.715 -0.651 4.205 1.00 94.62 94 TRP A O 1
ATOM 779 N N . ILE A 1 95 ? -10.034 -0.828 5.667 1.00 95.00 95 ILE A N 1
ATOM 780 C CA . ILE A 1 95 ? -9.722 0.604 5.697 1.00 95.00 95 ILE A CA 1
ATOM 781 C C . ILE A 1 95 ? -9.336 1.105 4.300 1.00 95.00 95 ILE A C 1
ATOM 783 O O . ILE A 1 95 ? -9.788 2.174 3.892 1.00 95.00 95 ILE A O 1
ATOM 787 N N . MET A 1 96 ? -8.532 0.339 3.559 1.00 93.38 96 MET A N 1
ATOM 788 C CA . MET A 1 96 ? -8.144 0.659 2.184 1.00 93.38 96 MET A CA 1
ATOM 789 C C . MET A 1 96 ? -9.354 0.675 1.246 1.00 93.38 96 MET A C 1
ATOM 791 O O . MET A 1 96 ? -9.484 1.595 0.439 1.00 93.38 96 MET A O 1
ATOM 795 N N . GLU A 1 97 ? -10.274 -0.282 1.386 1.00 93.38 97 GLU A N 1
ATOM 796 C CA . GLU A 1 97 ? -11.542 -0.302 0.647 1.00 93.38 97 GLU A CA 1
ATOM 797 C C . GLU A 1 97 ? -12.382 0.950 0.943 1.00 93.38 97 GLU A C 1
ATOM 799 O O . GLU A 1 97 ? -12.892 1.596 0.025 1.00 93.38 97 GLU A O 1
ATOM 804 N N . VAL A 1 98 ? -12.478 1.348 2.213 1.00 94.12 98 VAL A N 1
ATOM 805 C CA . VAL A 1 98 ? -13.187 2.570 2.615 1.00 94.12 98 VAL A CA 1
ATOM 806 C C . VAL A 1 98 ? -12.506 3.814 2.055 1.00 94.12 98 VAL A C 1
ATOM 808 O O . VAL A 1 98 ? -13.183 4.679 1.504 1.00 94.12 98 VAL A O 1
ATOM 811 N N . GLY A 1 99 ? -11.178 3.903 2.138 1.00 93.69 99 GLY A N 1
ATOM 812 C CA . GLY A 1 99 ? -10.413 4.996 1.545 1.00 93.69 99 GLY A CA 1
ATOM 813 C C . GLY A 1 99 ? -10.657 5.107 0.039 1.00 93.69 99 GLY A C 1
ATOM 814 O O . GLY A 1 99 ? -10.941 6.197 -0.458 1.00 93.69 99 GLY A O 1
ATOM 815 N N . ALA A 1 100 ? -10.625 3.981 -0.682 1.00 92.50 100 ALA A N 1
ATOM 816 C CA . ALA A 1 100 ? -10.920 3.922 -2.114 1.00 92.50 100 ALA A CA 1
ATOM 817 C C . ALA A 1 100 ? -12.339 4.414 -2.420 1.00 92.50 100 ALA A C 1
ATOM 819 O O . ALA A 1 100 ? -12.530 5.234 -3.316 1.00 92.50 100 ALA A O 1
ATOM 820 N N . LEU A 1 101 ? -13.325 3.967 -1.642 1.00 92.06 101 LEU A N 1
ATOM 821 C CA . LEU A 1 101 ? -14.722 4.376 -1.758 1.00 92.06 101 LEU A CA 1
ATOM 822 C C . LEU A 1 101 ? -14.907 5.881 -1.520 1.00 92.06 101 LEU A C 1
ATOM 824 O O . LEU A 1 101 ? -15.632 6.537 -2.268 1.00 92.06 101 LEU A O 1
ATOM 828 N N . VAL A 1 102 ? -14.256 6.432 -0.496 1.00 93.00 102 VAL A N 1
ATOM 829 C CA . VAL A 1 102 ? -14.307 7.861 -0.151 1.00 93.00 102 VAL A CA 1
ATOM 830 C C . VAL A 1 102 ? -13.681 8.705 -1.260 1.00 93.00 102 VAL A C 1
ATOM 832 O O . VAL A 1 102 ? -14.247 9.725 -1.648 1.00 93.00 102 VAL A O 1
ATOM 835 N N . VAL A 1 103 ? -12.550 8.267 -1.814 1.00 92.31 103 VAL A N 1
ATOM 836 C CA . VAL A 1 103 ? -11.898 8.935 -2.949 1.00 92.31 103 VAL A CA 1
ATOM 837 C C . VAL A 1 103 ? -12.764 8.862 -4.203 1.00 92.31 103 VAL A C 1
ATOM 839 O O . VAL A 1 103 ? -12.985 9.887 -4.838 1.00 92.31 103 VAL A O 1
ATOM 842 N N . ALA A 1 104 ? -13.296 7.685 -4.540 1.00 91.31 104 ALA A N 1
ATOM 843 C CA . ALA A 1 104 ? -14.130 7.484 -5.726 1.00 91.31 104 ALA A CA 1
ATOM 844 C C . ALA A 1 104 ? -15.420 8.321 -5.703 1.00 91.31 104 ALA A C 1
ATOM 846 O O . ALA A 1 104 ? -15.961 8.647 -6.755 1.00 91.31 104 ALA A O 1
ATOM 847 N N . ARG A 1 105 ? -15.911 8.677 -4.510 1.00 90.69 105 ARG A N 1
ATOM 848 C CA . ARG A 1 105 ? -17.077 9.553 -4.311 1.00 90.69 105 ARG A CA 1
ATOM 849 C C . ARG A 1 105 ? -16.731 11.033 -4.120 1.00 90.69 105 ARG A C 1
ATOM 851 O O . ARG A 1 105 ? -17.617 11.814 -3.795 1.00 90.69 105 ARG A O 1
ATOM 858 N N . ASP A 1 106 ? -15.463 11.406 -4.277 1.00 89.81 106 ASP A N 1
ATOM 859 C CA . ASP A 1 106 ? -14.936 12.755 -4.026 1.00 89.81 106 ASP A CA 1
ATOM 860 C C . ASP A 1 106 ? -15.186 13.276 -2.590 1.00 89.81 106 ASP A C 1
ATOM 862 O O . ASP A 1 106 ? -15.158 14.471 -2.304 1.00 89.81 106 ASP A O 1
ATOM 866 N N . TRP A 1 107 ? -15.397 12.366 -1.634 1.00 90.88 107 TRP A N 1
ATOM 867 C CA . TRP A 1 107 ? -15.617 12.686 -0.218 1.00 90.88 107 TRP A CA 1
ATOM 868 C C . TRP A 1 107 ? -14.317 12.889 0.561 1.00 90.88 107 TRP A C 1
ATOM 870 O O . TRP A 1 107 ? -14.348 13.306 1.717 1.00 90.88 107 TRP A O 1
ATOM 880 N N . TRP A 1 108 ? -13.161 12.618 -0.046 1.00 88.75 108 TRP A N 1
ATOM 881 C CA . TRP A 1 108 ? -11.855 12.765 0.605 1.00 88.75 108 TRP A CA 1
ATOM 882 C C . TRP A 1 108 ? -11.598 14.200 1.091 1.00 88.75 108 TRP A C 1
ATOM 884 O O . TRP A 1 108 ? -10.956 14.384 2.121 1.00 88.75 108 TRP A O 1
ATOM 894 N N . ARG A 1 109 ? -12.191 15.207 0.432 1.00 88.00 109 ARG A N 1
ATOM 895 C CA . ARG A 1 109 ? -12.155 16.626 0.837 1.00 88.00 109 ARG A CA 1
ATOM 896 C C . ARG A 1 109 ? -12.862 16.930 2.160 1.00 88.00 109 ARG A C 1
ATOM 898 O O . ARG A 1 109 ? -12.849 18.073 2.588 1.00 88.00 109 ARG A O 1
ATOM 905 N N . GLN A 1 110 ? -13.541 15.955 2.760 1.00 87.62 110 GLN A N 1
ATOM 906 C CA . GLN A 1 110 ? -14.134 16.085 4.095 1.00 87.62 110 GLN A CA 1
ATOM 907 C C . GLN A 1 110 ? -13.123 15.725 5.193 1.00 87.62 110 GLN A C 1
ATOM 909 O O . GLN A 1 110 ? -13.278 16.143 6.336 1.00 87.62 110 GLN A O 1
ATOM 914 N N . VAL A 1 111 ? -12.100 14.933 4.854 1.00 88.62 111 VAL A N 1
ATOM 915 C CA . VAL A 1 111 ? -11.156 14.331 5.812 1.00 88.62 111 VAL A CA 1
ATOM 916 C C . VAL A 1 111 ? -9.692 14.689 5.537 1.00 88.62 111 VAL A C 1
ATOM 918 O O . VAL A 1 111 ? -8.812 14.436 6.368 1.00 88.62 111 VAL A O 1
ATOM 921 N N . ASP A 1 112 ? -9.414 15.292 4.385 1.00 85.88 112 ASP A N 1
ATOM 922 C CA . ASP A 1 112 ? -8.106 15.789 3.982 1.00 85.88 112 ASP A CA 1
ATOM 923 C C . ASP A 1 112 ? -8.243 17.161 3.309 1.00 85.88 112 ASP A C 1
ATOM 925 O O . ASP A 1 112 ? -8.356 17.285 2.091 1.00 85.88 112 ASP A O 1
ATOM 929 N N . ASN A 1 113 ? -8.261 18.208 4.139 1.00 75.44 113 ASN A N 1
ATOM 930 C CA . ASN A 1 113 ? -8.574 19.578 3.711 1.00 75.44 113 ASN A CA 1
ATOM 931 C C . ASN A 1 113 ? -7.310 20.413 3.441 1.00 75.44 113 ASN A C 1
ATOM 933 O O . ASN A 1 113 ? -7.371 21.642 3.381 1.00 75.44 113 ASN A O 1
ATOM 937 N N . ARG A 1 114 ? -6.137 19.777 3.326 1.00 71.62 114 ARG A N 1
ATOM 938 C CA . ARG A 1 114 ? -4.863 20.473 3.103 1.00 71.62 114 ARG A CA 1
ATOM 939 C C . ARG A 1 114 ? -4.649 20.750 1.613 1.00 71.62 114 ARG A C 1
ATOM 941 O O . ARG A 1 114 ? -3.850 20.100 0.952 1.00 71.62 114 ARG A O 1
ATOM 948 N N . GLY A 1 115 ? -5.332 21.778 1.114 1.00 66.69 115 GLY A N 1
ATOM 949 C CA . GLY A 1 115 ? -5.078 22.362 -0.204 1.00 66.69 115 GLY A CA 1
ATOM 950 C C . GLY A 1 115 ? -5.808 21.684 -1.368 1.00 66.69 115 GLY A C 1
ATOM 951 O O . GLY A 1 115 ? -6.842 21.042 -1.201 1.00 66.69 115 GLY A O 1
ATOM 952 N N . ALA A 1 116 ? -5.296 21.899 -2.584 1.00 71.00 116 ALA A N 1
ATOM 953 C CA . ALA A 1 116 ? -5.955 21.475 -3.822 1.00 71.00 116 ALA A CA 1
ATOM 954 C C . ALA A 1 116 ? -5.844 19.963 -4.106 1.00 71.00 116 ALA A C 1
ATOM 956 O O . ALA A 1 116 ? -6.669 19.426 -4.849 1.00 71.00 116 ALA A 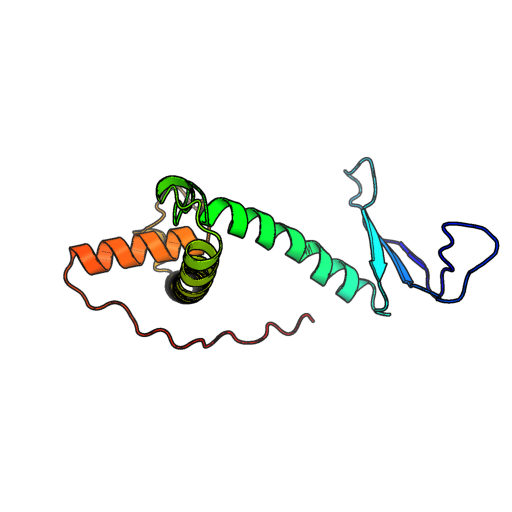O 1
ATOM 957 N N . HIS A 1 117 ? -4.863 19.285 -3.503 1.00 74.62 117 HIS A N 1
ATOM 958 C CA . HIS A 1 117 ? -4.517 17.885 -3.759 1.00 74.62 117 HIS A CA 1
ATOM 959 C C . HIS A 1 117 ? -4.564 17.050 -2.476 1.00 74.62 117 HIS A C 1
ATOM 961 O O . HIS A 1 117 ? -4.421 17.582 -1.378 1.00 74.62 117 HIS A O 1
ATOM 967 N N . ARG A 1 118 ? -4.719 15.729 -2.630 1.00 77.81 118 ARG A N 1
ATOM 968 C CA . ARG A 1 118 ? -4.599 14.779 -1.516 1.00 77.81 118 ARG A CA 1
ATOM 969 C C . ARG A 1 118 ? -3.186 14.833 -0.944 1.00 77.81 118 ARG A C 1
ATOM 971 O O . ARG A 1 118 ? -2.217 14.700 -1.687 1.00 77.81 118 ARG A O 1
ATOM 978 N N . SER A 1 119 ? -3.095 14.998 0.367 1.00 83.94 119 SER A N 1
ATOM 979 C CA . SER A 1 119 ? -1.846 15.087 1.123 1.00 83.94 119 SER A CA 1
ATOM 980 C C . SER A 1 119 ? -1.569 13.847 1.976 1.00 83.94 119 SER A C 1
ATOM 982 O O . SER A 1 119 ? -0.524 13.768 2.624 1.00 83.94 119 SER A O 1
ATOM 984 N N . VAL A 1 120 ? -2.504 12.889 1.995 1.00 88.56 120 VAL A N 1
ATOM 985 C CA . VAL A 1 120 ? -2.455 11.702 2.856 1.00 88.56 120 VAL A CA 1
ATOM 986 C C . VAL A 1 120 ? -2.740 10.397 2.116 1.00 88.56 120 VAL A C 1
ATOM 988 O O . VAL A 1 120 ? -3.399 10.391 1.073 1.00 88.56 120 VAL A O 1
ATOM 991 N N . SER A 1 121 ? -2.256 9.296 2.700 1.00 89.94 121 SER A N 1
ATOM 992 C CA . SER A 1 121 ? -2.424 7.939 2.178 1.00 89.94 121 SER A CA 1
ATOM 993 C C . SER A 1 121 ? -3.893 7.532 2.086 1.00 89.94 121 SER A C 1
ATOM 995 O O . SER A 1 121 ? -4.761 8.047 2.801 1.00 89.94 121 SER A O 1
ATOM 997 N N . LEU A 1 122 ? -4.183 6.545 1.236 1.00 91.75 122 LEU A N 1
ATOM 998 C CA . LEU A 1 122 ? -5.532 5.989 1.116 1.00 91.75 122 LEU A CA 1
ATOM 999 C C . LEU A 1 122 ? -6.028 5.400 2.446 1.00 91.75 122 LEU A C 1
ATOM 1001 O O . LEU A 1 122 ? -7.187 5.596 2.816 1.00 91.75 122 LEU A O 1
ATOM 1005 N N . CYS A 1 123 ? -5.130 4.753 3.194 1.00 93.19 123 CYS A N 1
ATOM 1006 C CA . CYS A 1 123 ? -5.407 4.250 4.532 1.00 93.19 123 CYS A CA 1
ATOM 1007 C C . CYS A 1 123 ? -5.785 5.384 5.494 1.00 93.19 123 CYS A C 1
ATOM 1009 O O . CYS A 1 123 ? -6.784 5.286 6.206 1.00 93.19 123 CYS A O 1
ATOM 1011 N N . GLN A 1 124 ? -5.046 6.499 5.487 1.00 93.19 124 GLN A N 1
ATOM 1012 C CA . GLN A 1 124 ? -5.358 7.649 6.336 1.00 93.19 124 GLN A CA 1
ATOM 1013 C C . GLN A 1 124 ? -6.708 8.281 5.997 1.00 93.19 124 GLN A C 1
ATOM 1015 O O . GLN A 1 124 ? -7.448 8.637 6.915 1.00 93.19 124 GLN A O 1
ATOM 1020 N N . ILE A 1 125 ? -7.056 8.393 4.712 1.00 94.19 125 ILE A N 1
ATOM 1021 C CA . ILE A 1 125 ? -8.389 8.846 4.285 1.00 94.19 125 ILE A CA 1
ATOM 1022 C C . ILE A 1 125 ? -9.462 7.919 4.869 1.00 94.19 125 ILE A C 1
ATOM 1024 O O . ILE A 1 125 ? -10.400 8.397 5.510 1.00 94.19 125 ILE A O 1
ATOM 1028 N N . GLY A 1 126 ? -9.293 6.602 4.707 1.00 94.62 126 GLY A N 1
ATOM 1029 C CA . GLY A 1 126 ? -10.215 5.597 5.236 1.00 94.62 126 GLY A CA 1
ATOM 1030 C C . GLY A 1 126 ? -10.368 5.676 6.757 1.00 94.62 126 GLY A C 1
ATOM 1031 O O . GLY A 1 126 ? -11.486 5.770 7.262 1.00 94.62 126 GLY A O 1
ATOM 1032 N N . LEU A 1 127 ? -9.256 5.723 7.497 1.00 94.69 127 LEU A N 1
ATOM 1033 C CA . LEU A 1 127 ? -9.243 5.821 8.960 1.00 94.69 127 LEU A CA 1
ATOM 1034 C C . LEU A 1 127 ? -9.912 7.096 9.471 1.00 94.69 127 LEU A C 1
ATOM 1036 O O . LEU A 1 127 ? -10.692 7.038 10.422 1.00 94.69 127 LEU A O 1
ATOM 1040 N N . ARG A 1 128 ? -9.609 8.252 8.870 1.00 94.31 128 ARG A N 1
ATOM 1041 C CA . ARG A 1 128 ? -10.202 9.534 9.279 1.00 94.31 128 ARG A CA 1
ATOM 1042 C C . ARG A 1 128 ? -11.704 9.547 9.039 1.00 94.31 128 ARG A C 1
ATOM 1044 O O . ARG A 1 128 ? -12.447 9.972 9.918 1.00 94.31 128 ARG A O 1
ATOM 1051 N N . TRP A 1 129 ? -12.142 9.037 7.893 1.00 94.88 129 TRP A N 1
ATOM 1052 C CA . TRP A 1 129 ? -13.559 8.966 7.560 1.00 94.88 129 TRP A CA 1
ATOM 1053 C C . TRP A 1 129 ? -14.317 7.987 8.461 1.00 94.88 129 TRP A C 1
ATOM 1055 O O . TRP A 1 129 ? -15.382 8.325 8.969 1.00 94.88 129 TRP A O 1
ATOM 1065 N N . LEU A 1 130 ? -13.757 6.803 8.737 1.00 94.81 130 LEU A N 1
ATOM 1066 C CA . LEU A 1 130 ? -14.350 5.853 9.686 1.00 94.81 130 LEU A CA 1
ATOM 1067 C C . LEU A 1 130 ? -14.456 6.454 11.087 1.00 94.81 130 LEU A C 1
ATOM 1069 O O . LEU A 1 130 ? -15.492 6.319 11.733 1.00 94.81 130 LEU A O 1
ATOM 1073 N N . ARG A 1 131 ? -13.409 7.148 11.543 1.00 93.62 131 ARG A N 1
ATOM 1074 C CA . ARG A 1 131 ? -13.410 7.836 12.836 1.00 93.62 131 ARG A CA 1
ATOM 1075 C C . ARG A 1 131 ? -14.527 8.875 12.912 1.00 93.62 131 ARG A C 1
ATOM 1077 O O . ARG A 1 131 ? -15.269 8.874 13.887 1.00 93.62 131 ARG A O 1
ATOM 1084 N N . ASP A 1 132 ? -14.681 9.707 11.886 1.00 92.94 132 ASP A N 1
ATOM 1085 C CA . ASP A 1 132 ? -15.759 10.700 11.811 1.00 92.94 132 ASP A CA 1
ATOM 1086 C C . ASP A 1 132 ? -17.156 10.049 11.844 1.00 92.94 132 ASP A C 1
ATOM 1088 O O . ASP A 1 132 ? -18.014 10.442 12.633 1.00 92.94 132 ASP A O 1
ATOM 1092 N N . ARG A 1 133 ? -17.372 8.963 11.088 1.00 93.06 133 ARG A N 1
ATOM 1093 C CA . ARG A 1 133 ? -18.643 8.212 11.114 1.00 93.06 133 ARG A CA 1
ATOM 1094 C C . ARG A 1 133 ? -18.964 7.631 12.484 1.00 93.06 133 ARG A C 1
ATOM 1096 O O . ARG A 1 133 ? -20.101 7.746 12.936 1.00 93.06 133 ARG A O 1
ATOM 1103 N N . LEU A 1 134 ? -17.970 7.048 13.149 1.00 92.56 134 LEU A N 1
ATOM 1104 C CA . LEU A 1 134 ? -18.134 6.508 14.497 1.00 92.56 134 LEU A CA 1
ATOM 1105 C C . LEU A 1 134 ? -18.445 7.615 15.514 1.00 92.56 134 LEU A C 1
ATOM 1107 O O . LEU A 1 134 ? -19.297 7.410 16.376 1.00 92.56 134 LEU A O 1
ATOM 1111 N N . HIS A 1 135 ? -17.825 8.794 15.390 1.00 94.38 135 HIS A N 1
ATOM 1112 C CA . HIS A 1 135 ? -18.166 9.963 16.212 1.00 94.38 135 HIS A CA 1
ATOM 1113 C C . HIS A 1 135 ? -19.603 10.445 15.991 1.00 94.38 135 HIS A C 1
ATOM 1115 O O . HIS A 1 135 ? -20.236 10.919 16.928 1.00 94.38 135 HIS A O 1
ATOM 1121 N N . GLN A 1 136 ? -20.136 10.282 14.781 1.00 93.69 136 GLN A N 1
ATOM 1122 C CA . GLN A 1 136 ? -21.526 10.594 14.438 1.00 93.69 136 GLN A CA 1
ATOM 1123 C C . GLN A 1 136 ? -22.503 9.443 14.746 1.00 93.69 136 GLN A C 1
ATOM 1125 O O . GLN A 1 136 ? -23.668 9.514 14.363 1.00 93.69 136 GLN A O 1
ATOM 1130 N N . HIS A 1 137 ? -22.049 8.373 15.413 1.00 93.69 137 HIS A N 1
ATOM 1131 C CA . HIS A 1 137 ? -22.836 7.167 15.706 1.00 93.69 137 HIS A CA 1
ATOM 1132 C C . HIS A 1 137 ? -23.416 6.472 14.461 1.00 93.69 137 HIS A C 1
ATOM 1134 O O . HIS A 1 137 ? -24.427 5.773 14.535 1.00 93.69 137 HIS A O 1
ATOM 1140 N N . LEU A 1 138 ? -22.767 6.637 13.307 1.00 92.31 138 LEU A N 1
ATOM 1141 C CA . LEU A 1 138 ? -23.147 5.978 12.065 1.00 92.31 138 LEU A CA 1
ATOM 1142 C C . LEU A 1 138 ? -22.411 4.647 11.927 1.00 92.31 138 LEU A C 1
ATOM 1144 O O . LEU A 1 138 ? -21.204 4.554 12.161 1.00 92.31 138 LEU A O 1
ATOM 1148 N N . ALA A 1 139 ? -23.143 3.616 11.503 1.00 89.50 139 ALA A N 1
ATOM 1149 C CA . ALA A 1 139 ? -22.550 2.320 11.216 1.00 89.50 139 ALA A CA 1
ATOM 1150 C C . ALA A 1 139 ? -21.528 2.452 10.071 1.00 89.50 139 ALA A C 1
ATOM 1152 O O . ALA A 1 139 ? -21.825 3.087 9.050 1.00 89.50 139 ALA A O 1
ATOM 1153 N N . PRO A 1 140 ? -20.331 1.862 10.209 1.00 87.94 140 PRO A N 1
ATOM 1154 C CA . PRO A 1 140 ? -19.370 1.858 9.125 1.00 87.94 140 PRO A CA 1
ATOM 1155 C C . PRO A 1 140 ? -19.852 0.917 8.003 1.00 87.94 140 PRO A C 1
ATOM 1157 O O . PRO A 1 140 ? -20.623 -0.014 8.254 1.00 87.94 140 PRO A O 1
ATOM 1160 N N . PRO A 1 141 ? -19.422 1.140 6.751 1.00 89.25 141 PRO A N 1
ATOM 1161 C CA . PRO A 1 141 ? -19.772 0.262 5.642 1.00 89.25 141 PRO A CA 1
ATOM 1162 C C . PRO A 1 141 ? -19.210 -1.142 5.872 1.00 89.25 141 PRO A C 1
ATOM 1164 O O . PRO A 1 141 ? -18.110 -1.304 6.401 1.00 89.25 141 PRO A O 1
ATOM 1167 N N . LEU A 1 142 ? -19.947 -2.160 5.430 1.00 89.69 142 LEU A N 1
ATOM 1168 C CA . LEU A 1 142 ? -19.469 -3.538 5.472 1.00 89.69 142 LEU A CA 1
ATOM 1169 C C . LEU A 1 142 ? -18.214 -3.699 4.607 1.00 89.69 142 LEU A C 1
ATOM 1171 O O . LEU A 1 142 ? -18.110 -3.096 3.540 1.00 89.69 142 LEU A O 1
ATOM 1175 N N . PHE A 1 143 ? -17.287 -4.539 5.061 1.00 88.50 143 PHE A N 1
ATOM 1176 C CA . PHE A 1 143 ? -16.167 -4.985 4.240 1.00 88.50 143 PHE A CA 1
ATOM 1177 C C . PHE A 1 143 ? -16.702 -5.851 3.100 1.00 88.50 143 PHE A C 1
ATOM 1179 O O . PHE A 1 143 ? -17.329 -6.880 3.359 1.00 88.50 143 PHE A O 1
ATOM 1186 N N . THR A 1 144 ? -16.496 -5.436 1.848 1.00 86.62 144 THR A N 1
ATOM 1187 C CA . THR A 1 144 ? -16.973 -6.202 0.686 1.00 86.62 144 THR A CA 1
ATOM 1188 C C . THR A 1 144 ? -15.861 -6.972 -0.009 1.00 86.62 144 THR A C 1
ATOM 1190 O O . THR A 1 144 ? -16.164 -7.841 -0.826 1.00 86.62 144 THR A O 1
ATOM 1193 N N . ALA A 1 145 ? -14.594 -6.672 0.303 1.00 80.44 145 ALA A N 1
ATOM 1194 C CA . ALA A 1 145 ? -13.410 -7.264 -0.318 1.00 80.44 145 ALA A CA 1
ATOM 1195 C C . ALA A 1 145 ? -13.422 -7.172 -1.856 1.00 80.44 145 ALA A C 1
ATOM 1197 O O . ALA A 1 145 ? -12.800 -7.979 -2.550 1.00 80.44 145 ALA A O 1
ATOM 1198 N N . ARG A 1 146 ? -14.135 -6.183 -2.415 1.00 76.31 146 ARG A N 1
ATOM 1199 C CA . ARG A 1 146 ? -14.243 -5.960 -3.862 1.00 76.31 146 ARG A CA 1
ATOM 1200 C C . ARG A 1 146 ? -13.028 -5.204 -4.382 1.00 76.31 146 ARG A C 1
ATOM 1202 O O . ARG A 1 146 ? -13.129 -4.076 -4.860 1.00 76.31 146 ARG A O 1
ATOM 1209 N N . PHE A 1 147 ? -11.876 -5.852 -4.319 1.00 68.50 147 PHE A N 1
ATOM 1210 C CA . PHE A 1 147 ? -10.685 -5.399 -5.019 1.00 68.50 147 PHE A CA 1
ATOM 1211 C C . PHE A 1 147 ? -10.799 -5.885 -6.462 1.00 68.50 147 PHE A C 1
ATOM 1213 O O . PHE A 1 147 ? -10.659 -7.075 -6.738 1.00 68.50 147 PHE A O 1
ATOM 1220 N N . LYS A 1 148 ? -11.123 -4.985 -7.399 1.00 66.38 148 LYS A N 1
ATOM 1221 C CA . LYS A 1 148 ? -10.938 -5.321 -8.814 1.00 66.38 148 LYS A CA 1
ATOM 1222 C C . LYS A 1 148 ? -9.441 -5.511 -9.035 1.00 66.38 148 LYS A C 1
ATOM 1224 O O . LYS A 1 148 ? -8.661 -4.656 -8.617 1.00 66.38 148 LYS A O 1
ATOM 1229 N N . LEU A 1 149 ? -9.055 -6.606 -9.685 1.00 49.44 149 LEU A N 1
ATOM 1230 C CA . LEU A 1 149 ? -7.713 -6.711 -10.242 1.00 49.44 149 LEU A CA 1
ATOM 1231 C C . LEU A 1 149 ? -7.543 -5.526 -11.193 1.00 49.44 149 LEU A C 1
ATOM 1233 O O . LEU A 1 149 ? -8.331 -5.353 -12.123 1.00 49.44 149 LEU A O 1
ATOM 1237 N N . VAL A 1 150 ? -6.572 -4.666 -10.900 1.00 48.31 150 VAL A N 1
ATOM 1238 C CA . VAL A 1 150 ? -6.129 -3.671 -11.867 1.00 48.31 150 VAL A CA 1
ATOM 1239 C C . VAL A 1 150 ? -5.392 -4.478 -12.924 1.00 48.31 150 VAL A C 1
ATOM 1241 O O . VAL A 1 150 ? -4.318 -5.012 -12.650 1.00 48.31 150 VAL A O 1
ATOM 1244 N N . GLU A 1 151 ? -6.007 -4.650 -14.093 1.00 35.06 151 GLU A N 1
ATOM 1245 C CA . GLU A 1 151 ? -5.277 -5.144 -15.252 1.00 35.06 151 GLU A CA 1
ATOM 1246 C C . GLU A 1 151 ? -4.159 -4.142 -15.517 1.00 35.06 151 GLU A C 1
ATOM 1248 O O . GLU A 1 151 ? -4.400 -2.970 -15.807 1.00 35.06 151 GLU A O 1
ATOM 1253 N N . VAL A 1 152 ? -2.927 -4.588 -15.300 1.00 42.06 152 VAL A N 1
ATOM 1254 C CA . VAL A 1 152 ? -1.739 -3.817 -15.637 1.00 42.06 152 VAL A CA 1
ATOM 1255 C C . VAL A 1 152 ? -1.612 -3.892 -17.158 1.00 42.06 152 VAL A C 1
ATOM 1257 O O . VAL A 1 152 ? -0.992 -4.82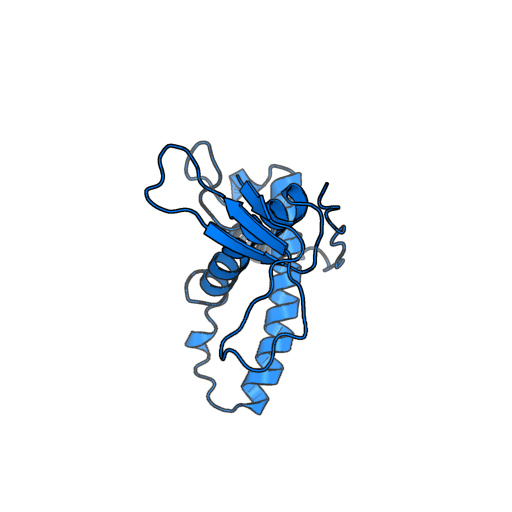0 -17.673 1.00 42.06 152 VAL A O 1
ATOM 1260 N N . THR A 1 153 ? -2.302 -2.988 -17.856 1.00 34.88 153 THR A N 1
ATOM 1261 C CA . THR A 1 153 ? -2.108 -2.709 -19.288 1.00 34.88 153 THR A CA 1
ATOM 1262 C C . THR A 1 153 ? -0.836 -1.917 -19.516 1.00 34.88 153 THR A C 1
ATOM 1264 O O . THR A 1 153 ? -0.590 -0.991 -18.704 1.00 34.88 153 THR A O 1
#

pLDDT: mean 85.99, std 11.94, range [34.88, 96.12]

Foldseek 3Di:
DDKDWQDFDDPDPPDGPDGWIWDWDDDPPDPGTDIDTHNDPDNLLSVLVVVCVCVVVLVVVQVPPLHVNVVVVVDPDPVVVVVVVVVVVLVQLQLLVQLVVCVVVVVLCVQAVPDDDRPHDSSSSSRSVVVVCVVVVHDDDDRPSPDDPPPPD